Protein AF-A0A6N9HP52-F1 (afdb_monomer_lite)

Organism: NCBI:txid2692179

pLDDT: mean 75.64, std 19.95, range [40.44, 95.75]

Secondary structure (DSSP, 8-state):
-------------SS-TTSHHHHHHHHHHHHHHHHHHHHHTT-HHHHHHHHHHHHHHHHT-

Radius of gyration: 19.83 Å; chains: 1; bounding box: 34×42×47 Å

Sequence (61 aa):
MKKSVATFLFAVGVGMTFNVSAGTCQYYCIKALKWCLQDAGDDMEKQADCYTAQDDCMTSC

Foldseek 3Di:
DDDDDDPPPPPDDPDDPPCVPLVVQLVVLVVQLVVQCVVCPPPPVSNVVSVVSSVVSNVVD

Structure (mmCIF, N/CA/C/O backbone):
data_AF-A0A6N9HP52-F1
#
_entry.id   AF-A0A6N9HP52-F1
#
loop_
_atom_site.group_PDB
_atom_site.id
_atom_site.type_symbol
_atom_site.label_atom_id
_atom_site.label_alt_id
_atom_site.label_comp_id
_atom_site.label_asym_id
_atom_site.label_entity_id
_atom_site.label_seq_id
_atom_site.pdbx_PDB_ins_code
_atom_site.Cartn_x
_atom_site.Cartn_y
_atom_site.Cartn_z
_atom_site.occupancy
_atom_site.B_iso_or_equiv
_atom_site.auth_seq_id
_atom_site.auth_comp_id
_atom_site.auth_asym_id
_atom_site.auth_atom_id
_atom_site.pdbx_PDB_model_num
ATOM 1 N N . MET A 1 1 ? -25.070 37.924 -34.126 1.00 40.44 1 MET A N 1
ATOM 2 C CA . MET A 1 1 ? -24.494 37.280 -32.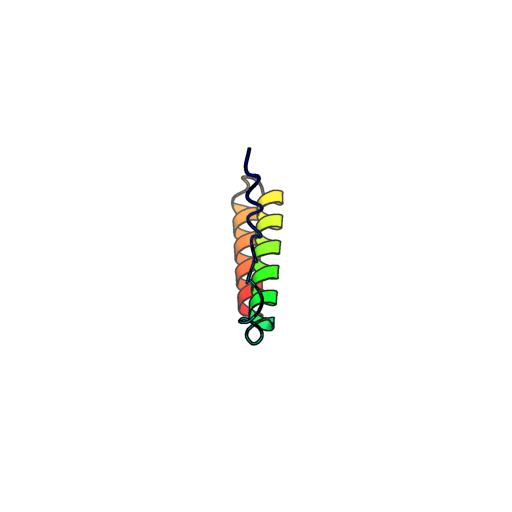924 1.00 40.44 1 MET A CA 1
ATOM 3 C C . MET A 1 1 ? -23.407 36.322 -33.401 1.00 40.44 1 MET A C 1
ATOM 5 O O . MET A 1 1 ? -23.729 35.346 -34.067 1.00 40.44 1 MET A O 1
ATOM 9 N N . LYS A 1 2 ? -22.129 36.673 -33.212 1.00 43.22 2 LYS A N 1
ATOM 10 C CA . LYS A 1 2 ? -20.974 35.896 -33.699 1.00 43.22 2 LYS A CA 1
ATOM 11 C C . LYS A 1 2 ? -20.757 34.700 -32.765 1.00 43.22 2 LYS A C 1
ATOM 13 O O . LYS A 1 2 ? -20.478 34.902 -31.589 1.00 43.22 2 LYS A O 1
ATOM 18 N N . LYS A 1 3 ? -20.934 33.475 -33.266 1.00 50.31 3 LYS A N 1
ATOM 19 C CA . LYS A 1 3 ? -20.634 32.242 -32.526 1.00 50.31 3 LYS A CA 1
ATOM 20 C C . LYS A 1 3 ? -19.160 31.900 -32.737 1.00 50.31 3 LYS A C 1
ATOM 22 O O . LYS A 1 3 ? -18.793 31.401 -33.795 1.00 50.31 3 LYS A O 1
ATOM 27 N N . SER A 1 4 ? -18.325 32.210 -31.752 1.00 52.50 4 SER A N 1
ATOM 28 C CA . SER A 1 4 ? -16.925 31.786 -31.720 1.00 52.50 4 SER A CA 1
ATOM 29 C C . SER A 1 4 ? -16.861 30.344 -31.221 1.00 52.50 4 SER A C 1
ATOM 31 O O . SER A 1 4 ? -17.129 30.079 -30.053 1.00 52.50 4 SER A O 1
ATOM 33 N N . VAL A 1 5 ? -16.539 29.410 -32.114 1.00 55.16 5 VAL A N 1
ATOM 34 C CA . VAL A 1 5 ? -16.218 28.025 -31.756 1.00 55.16 5 VAL A CA 1
ATOM 35 C C . VAL A 1 5 ? -14.743 27.996 -31.366 1.00 55.16 5 VAL A C 1
ATOM 37 O O . VAL A 1 5 ? -13.867 28.066 -32.223 1.00 55.16 5 VAL A O 1
ATOM 40 N N . ALA A 1 6 ? -14.469 27.959 -30.063 1.00 53.12 6 ALA A N 1
ATOM 41 C CA . ALA A 1 6 ? -13.132 27.712 -29.542 1.00 53.12 6 ALA A CA 1
ATOM 42 C C . ALA A 1 6 ? -12.887 26.197 -29.544 1.00 53.12 6 ALA A C 1
ATOM 44 O O . ALA A 1 6 ? -13.336 25.477 -28.655 1.00 53.12 6 ALA A O 1
ATOM 45 N N . THR A 1 7 ? -12.210 25.710 -30.581 1.00 59.06 7 THR A N 1
ATOM 46 C CA . THR A 1 7 ? -11.678 24.347 -30.635 1.00 59.06 7 THR A CA 1
ATOM 47 C C . THR A 1 7 ? -10.545 24.238 -29.618 1.00 59.06 7 THR A C 1
ATOM 49 O O . THR A 1 7 ? -9.420 24.660 -29.881 1.00 59.06 7 THR A O 1
ATOM 52 N N . PHE A 1 8 ? -10.839 23.688 -28.441 1.00 54.69 8 PHE A N 1
ATOM 53 C CA . PHE A 1 8 ? -9.816 23.281 -27.484 1.00 54.69 8 PHE A CA 1
ATOM 54 C C . PHE A 1 8 ? -9.100 22.046 -28.035 1.00 54.69 8 PHE A C 1
ATOM 56 O O . PHE A 1 8 ? -9.527 20.908 -27.847 1.00 54.69 8 PHE A O 1
ATOM 63 N N . LEU A 1 9 ? -8.013 22.291 -28.764 1.00 55.22 9 LEU A N 1
ATOM 64 C CA . LEU A 1 9 ? -6.994 21.298 -29.078 1.00 55.22 9 LEU A CA 1
ATOM 65 C C . LEU A 1 9 ? -6.318 20.895 -27.762 1.00 55.22 9 LEU A C 1
ATOM 67 O O . LEU A 1 9 ? -5.368 21.537 -27.3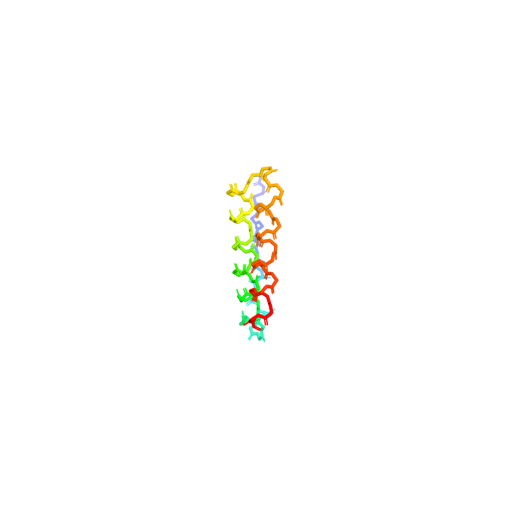16 1.00 55.22 9 LEU A O 1
ATOM 71 N N . PHE A 1 10 ? -6.828 19.840 -27.127 1.00 48.44 10 PHE A N 1
ATOM 72 C CA . PHE A 1 10 ? -6.127 19.135 -26.058 1.00 48.44 10 PHE A CA 1
ATOM 73 C C . PHE A 1 10 ? -4.891 18.453 -26.654 1.00 48.44 10 PHE A C 1
ATOM 75 O O . PHE A 1 10 ? -4.900 17.278 -27.013 1.00 48.44 10 PHE A O 1
ATOM 82 N N . ALA A 1 11 ? -3.814 19.224 -26.778 1.00 53.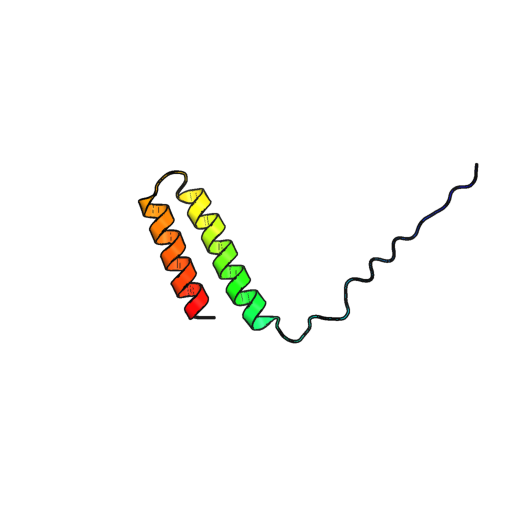91 11 ALA A N 1
ATOM 83 C CA . ALA A 1 11 ? -2.465 18.722 -26.959 1.00 53.91 11 ALA A CA 1
ATOM 84 C C . ALA A 1 11 ? -2.004 18.084 -25.639 1.00 53.91 11 ALA A C 1
ATOM 86 O O . ALA A 1 11 ? -1.285 18.692 -24.852 1.00 53.91 11 ALA A O 1
ATOM 87 N N . VAL A 1 12 ? -2.458 16.861 -25.370 1.00 54.94 12 VAL A N 1
ATOM 88 C CA . VAL A 1 12 ? -1.935 16.034 -24.278 1.00 54.94 12 VAL A CA 1
ATOM 89 C C . VAL A 1 12 ? -1.692 14.649 -24.847 1.00 54.94 12 VAL A C 1
ATOM 91 O O . VAL A 1 12 ? -2.585 13.810 -24.866 1.00 54.94 12 VAL A O 1
ATOM 94 N N . GLY A 1 13 ? -0.501 14.413 -25.388 1.00 49.94 13 GLY A N 1
ATOM 95 C CA . GLY A 1 13 ? -0.226 13.088 -25.933 1.00 49.94 13 GLY A CA 1
ATOM 96 C C . GLY A 1 13 ? 1.101 12.893 -26.637 1.00 49.94 13 GLY A C 1
ATOM 97 O O . GLY A 1 13 ? 1.171 12.028 -27.495 1.00 49.94 13 GLY A O 1
ATOM 98 N N . VAL A 1 14 ? 2.148 13.664 -26.335 1.00 52.12 14 VAL A N 1
ATOM 99 C CA . VAL A 1 14 ? 3.489 13.340 -26.847 1.00 52.12 14 VAL A CA 1
ATOM 100 C C . VAL A 1 14 ? 4.532 13.688 -25.794 1.00 52.12 14 VAL A C 1
ATOM 102 O O . VAL A 1 14 ? 5.145 14.748 -25.830 1.00 52.12 14 VAL A O 1
ATOM 105 N N . GLY A 1 15 ? 4.710 12.810 -24.812 1.00 44.12 15 GLY A N 1
ATOM 106 C CA . GLY A 1 15 ? 5.822 12.952 -23.877 1.00 44.12 15 GLY A CA 1
ATOM 107 C C . GLY A 1 15 ? 5.625 12.218 -22.569 1.00 44.12 15 GLY A C 1
ATOM 108 O O . GLY A 1 15 ? 5.568 12.875 -21.543 1.00 44.12 15 GLY A O 1
ATOM 109 N N . MET A 1 16 ? 5.493 10.886 -22.588 1.00 46.47 16 MET A N 1
ATOM 110 C CA . MET A 1 16 ? 5.686 10.059 -21.382 1.00 46.47 16 MET A CA 1
ATOM 111 C C . MET A 1 16 ? 5.795 8.551 -21.706 1.00 46.47 16 MET A C 1
ATOM 113 O O . MET A 1 16 ? 5.298 7.707 -20.974 1.00 46.47 16 MET A O 1
ATOM 117 N N . THR A 1 17 ? 6.459 8.172 -22.803 1.00 51.69 17 THR A N 1
ATOM 118 C CA . THR A 1 17 ? 6.563 6.757 -23.238 1.00 51.69 17 THR A CA 1
ATOM 119 C C . THR A 1 17 ? 7.885 6.096 -22.831 1.00 51.69 17 THR A C 1
ATOM 121 O O . THR A 1 17 ? 8.399 5.268 -23.566 1.00 51.69 17 THR A O 1
ATOM 124 N N . PHE A 1 18 ? 8.471 6.442 -21.677 1.00 42.75 18 PHE A N 1
ATOM 125 C CA . PHE A 1 18 ? 9.696 5.764 -21.199 1.00 42.75 18 PHE A CA 1
ATOM 126 C C . PHE A 1 18 ? 9.761 5.513 -19.682 1.00 42.75 18 PHE A C 1
ATOM 128 O O . PHE A 1 18 ? 10.803 5.111 -19.184 1.00 42.75 18 PHE A O 1
ATOM 135 N N . ASN A 1 19 ? 8.658 5.692 -18.939 1.00 46.62 19 ASN A N 1
ATOM 136 C CA . ASN A 1 19 ? 8.609 5.382 -17.496 1.00 46.62 19 ASN A CA 1
ATOM 137 C C . ASN A 1 19 ? 7.313 4.660 -17.073 1.00 46.62 19 ASN A C 1
ATOM 139 O O . ASN A 1 19 ? 6.864 4.744 -15.932 1.00 46.62 19 ASN A O 1
ATOM 143 N N . VAL A 1 20 ? 6.659 3.989 -18.026 1.00 50.28 20 VAL A N 1
ATOM 144 C CA . VAL A 1 20 ? 5.308 3.437 -17.840 1.00 50.28 20 VAL A CA 1
ATOM 145 C C . VAL A 1 20 ? 5.316 2.245 -16.878 1.00 50.28 20 VAL A C 1
ATOM 147 O O . VAL A 1 20 ? 4.386 2.117 -16.097 1.00 50.28 20 VAL A O 1
ATOM 150 N N . SER A 1 21 ? 6.375 1.429 -16.853 1.00 51.47 21 SER A N 1
ATOM 151 C CA . SER A 1 21 ? 6.419 0.206 -16.036 1.00 51.47 21 SER A CA 1
ATOM 152 C C . SER A 1 21 ? 6.527 0.485 -14.529 1.00 51.47 21 SER A C 1
ATOM 154 O O . SER A 1 21 ? 5.739 -0.051 -13.749 1.00 51.47 21 SER A O 1
ATOM 156 N N . ALA A 1 22 ? 7.422 1.394 -14.122 1.00 51.75 22 ALA A N 1
ATOM 157 C CA . ALA A 1 22 ? 7.541 1.825 -12.726 1.00 51.75 22 ALA A CA 1
ATOM 158 C C . ALA A 1 22 ? 6.303 2.625 -12.280 1.00 51.75 22 ALA A C 1
ATOM 160 O O . ALA A 1 22 ? 5.768 2.405 -11.194 1.00 51.75 22 ALA A O 1
ATOM 161 N N . GLY A 1 23 ? 5.774 3.479 -13.168 1.00 59.00 23 GLY A N 1
ATOM 162 C CA . GLY A 1 23 ? 4.535 4.215 -12.922 1.00 59.00 23 GLY A CA 1
ATOM 163 C C . GLY A 1 23 ? 3.321 3.301 -12.738 1.00 59.00 23 GLY A C 1
ATOM 164 O O . GLY A 1 23 ? 2.477 3.591 -11.896 1.00 59.00 23 GLY A O 1
ATOM 165 N N . THR A 1 24 ? 3.235 2.179 -13.464 1.00 76.50 24 THR A N 1
ATOM 166 C CA . THR A 1 24 ? 2.130 1.222 -13.302 1.00 76.50 24 THR A CA 1
ATOM 167 C C . THR A 1 24 ? 2.201 0.451 -11.995 1.00 76.50 24 THR A C 1
ATOM 169 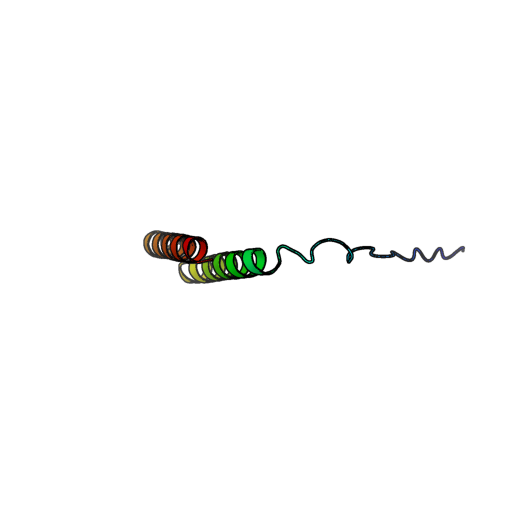O O . THR A 1 24 ? 1.168 0.314 -11.344 1.00 76.50 24 THR A O 1
ATOM 172 N N . CYS A 1 25 ? 3.380 -0.019 -11.579 1.00 82.56 25 CYS A N 1
ATOM 173 C CA . CYS A 1 25 ? 3.483 -0.782 -10.338 1.00 82.56 25 CYS A CA 1
ATOM 174 C C . CYS A 1 25 ? 3.150 0.097 -9.124 1.00 82.56 25 CYS A C 1
ATOM 176 O O . CYS A 1 25 ? 2.225 -0.213 -8.369 1.00 82.56 25 CYS A O 1
ATOM 178 N N . GLN A 1 26 ? 3.769 1.279 -9.035 1.00 86.81 26 GLN A N 1
ATOM 179 C CA . GLN A 1 26 ? 3.456 2.255 -7.989 1.00 86.81 26 GLN A CA 1
ATOM 180 C C . GLN A 1 26 ? 1.981 2.694 -8.028 1.00 86.81 26 GLN A C 1
ATOM 182 O O . GLN A 1 26 ? 1.341 2.831 -6.983 1.00 86.81 26 GLN A O 1
ATOM 187 N N . TYR A 1 27 ? 1.404 2.865 -9.225 1.00 86.81 27 TYR A N 1
ATOM 188 C CA . TYR A 1 27 ? -0.019 3.170 -9.385 1.00 86.81 27 TYR A CA 1
ATOM 189 C C . TYR A 1 27 ? -0.912 2.097 -8.754 1.00 86.81 27 TYR A C 1
ATOM 191 O O . TYR A 1 27 ? -1.830 2.448 -8.008 1.00 86.81 27 TYR A O 1
ATOM 199 N N . TYR A 1 28 ? -0.646 0.811 -9.008 1.00 88.00 28 TYR A N 1
ATOM 200 C CA . TYR A 1 28 ? -1.429 -0.283 -8.431 1.00 88.00 28 TYR A CA 1
ATOM 201 C C . TYR A 1 28 ? -1.250 -0.390 -6.913 1.00 88.00 28 TYR A C 1
ATOM 203 O O . TYR A 1 28 ? -2.256 -0.563 -6.223 1.00 88.00 28 TYR A O 1
ATOM 211 N N . CYS A 1 29 ? -0.040 -0.182 -6.380 1.00 91.00 29 CYS A N 1
ATOM 212 C CA . CYS A 1 29 ? 0.192 -0.157 -4.931 1.00 91.00 29 CYS A CA 1
ATOM 213 C C . CYS A 1 29 ? -0.614 0.958 -4.239 1.00 91.00 29 CYS A C 1
ATOM 215 O O . CYS A 1 29 ? -1.287 0.723 -3.236 1.00 91.00 29 CYS A O 1
ATOM 217 N N . ILE A 1 30 ? -0.636 2.170 -4.808 1.00 91.00 30 ILE A N 1
ATOM 218 C CA . ILE A 1 3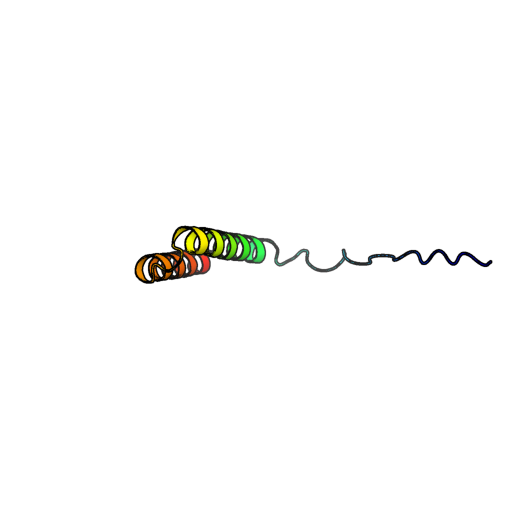0 ? -1.435 3.288 -4.274 1.00 91.00 30 ILE A CA 1
ATOM 219 C C . ILE A 1 30 ? -2.941 3.003 -4.387 1.00 91.00 30 ILE A C 1
ATOM 221 O O . ILE A 1 30 ? -3.719 3.352 -3.495 1.00 91.00 30 ILE A O 1
ATOM 225 N N . LYS A 1 31 ? -3.380 2.377 -5.484 1.00 92.06 31 LYS A N 1
ATOM 226 C CA . LYS A 1 31 ? -4.780 1.970 -5.681 1.00 92.06 31 LYS A CA 1
ATOM 227 C C . LYS A 1 31 ? -5.215 0.951 -4.626 1.00 92.06 31 LYS A C 1
ATOM 229 O O . LYS A 1 31 ? -6.297 1.114 -4.064 1.00 92.06 31 LYS A O 1
ATOM 234 N N . ALA A 1 32 ? -4.372 -0.043 -4.350 1.00 89.56 32 ALA A N 1
ATOM 235 C CA . ALA A 1 32 ? -4.602 -1.057 -3.329 1.00 89.56 32 ALA A CA 1
ATOM 236 C C . ALA A 1 32 ? -4.669 -0.439 -1.926 1.00 89.56 32 ALA A C 1
ATOM 238 O O . ALA A 1 32 ? -5.628 -0.710 -1.205 1.00 89.56 32 ALA A O 1
ATOM 239 N N . LEU A 1 33 ? -3.747 0.475 -1.586 1.00 92.75 33 LEU A N 1
ATOM 240 C CA . LEU A 1 33 ? -3.798 1.219 -0.322 1.00 92.75 33 LEU A CA 1
ATOM 241 C C . LEU A 1 33 ? -5.149 1.921 -0.146 1.00 92.75 33 LEU A C 1
ATOM 243 O O . LEU A 1 33 ? -5.783 1.783 0.892 1.00 92.75 33 LEU A O 1
ATOM 247 N N . LYS A 1 34 ? -5.618 2.661 -1.159 1.00 92.50 34 LYS A N 1
ATOM 248 C CA . LYS A 1 34 ? -6.891 3.396 -1.062 1.00 92.50 34 LYS A CA 1
ATOM 249 C C . LYS A 1 34 ? -8.082 2.480 -0.798 1.00 92.50 34 LYS A C 1
ATOM 251 O O . LYS A 1 34 ? -8.973 2.864 -0.050 1.00 92.50 34 LYS A O 1
ATOM 256 N N . TRP A 1 35 ? -8.114 1.308 -1.428 1.00 92.81 35 TRP A N 1
ATOM 257 C CA . TRP A 1 35 ? -9.183 0.331 -1.217 1.00 92.81 35 TRP A CA 1
ATOM 258 C C . TRP A 1 35 ? -9.099 -0.286 0.177 1.00 92.81 35 TRP A C 1
ATOM 260 O O . TRP A 1 35 ? -10.115 -0.398 0.852 1.00 92.81 35 TRP A O 1
ATOM 270 N N . CYS A 1 36 ? -7.886 -0.596 0.631 1.00 93.00 36 CYS A N 1
ATOM 271 C CA . CYS A 1 36 ? -7.640 -1.122 1.965 1.00 93.00 36 CYS A CA 1
ATOM 272 C C . CYS A 1 36 ? -8.036 -0.112 3.057 1.00 93.00 36 CYS A C 1
ATOM 274 O O . CYS A 1 36 ? -8.775 -0.461 3.967 1.00 93.00 36 CYS A O 1
ATOM 276 N N . LEU A 1 37 ? -7.657 1.165 2.923 1.00 94.44 37 LEU A N 1
ATOM 277 C CA . LEU A 1 37 ? -8.055 2.223 3.862 1.00 94.44 37 LEU A CA 1
ATOM 278 C C . LEU A 1 37 ? -9.573 2.461 3.874 1.00 94.44 37 LEU A C 1
ATOM 280 O O . LEU A 1 37 ? -10.136 2.773 4.918 1.00 94.44 37 LEU A O 1
ATOM 284 N N . GLN A 1 38 ? -10.246 2.314 2.728 1.00 94.38 38 GLN A N 1
ATOM 285 C CA . GLN A 1 38 ? -11.708 2.401 2.667 1.00 94.38 38 GLN A CA 1
ATOM 286 C C . GLN A 1 38 ? -12.395 1.249 3.409 1.00 94.38 38 GLN A C 1
ATOM 288 O O . GLN A 1 38 ? -13.415 1.487 4.048 1.00 94.38 38 GLN A O 1
ATOM 293 N N . ASP A 1 39 ? -11.847 0.034 3.334 1.00 93.50 39 ASP A N 1
ATOM 294 C CA . ASP A 1 39 ? -12.358 -1.132 4.066 1.00 93.50 39 ASP A CA 1
ATOM 295 C C . ASP A 1 39 ? -12.033 -1.059 5.569 1.00 93.50 39 ASP A C 1
ATOM 297 O O . ASP A 1 39 ? -12.871 -1.377 6.412 1.00 93.50 39 ASP A O 1
ATOM 301 N N . ALA A 1 40 ? -10.841 -0.561 5.909 1.00 93.81 40 ALA A N 1
ATOM 302 C CA . ALA A 1 40 ? -10.401 -0.351 7.284 1.00 93.81 40 ALA A CA 1
ATOM 303 C C . ALA A 1 40 ? -11.257 0.690 8.030 1.00 93.81 40 ALA A C 1
ATOM 305 O O . ALA A 1 40 ? -11.463 0.564 9.238 1.00 93.81 40 ALA A O 1
ATOM 306 N N . GLY A 1 41 ? -11.774 1.710 7.335 1.00 93.94 41 GLY A N 1
ATOM 307 C CA . GLY A 1 41 ? -12.534 2.790 7.966 1.00 93.94 41 GLY A CA 1
ATOM 308 C C . GLY A 1 41 ? -11.675 3.531 8.992 1.00 93.94 41 GLY A C 1
ATOM 309 O O . GLY A 1 41 ? -10.559 3.925 8.673 1.00 93.94 41 GLY A O 1
ATOM 310 N N . ASP A 1 42 ? -12.165 3.691 10.223 1.00 93.50 42 ASP A N 1
ATOM 311 C CA . ASP A 1 42 ? -11.442 4.348 11.328 1.00 93.50 42 ASP A CA 1
ATOM 312 C C . ASP A 1 42 ? -10.593 3.380 12.183 1.00 93.50 42 ASP A C 1
ATOM 314 O O . ASP A 1 42 ? -10.047 3.768 13.219 1.00 93.50 42 ASP A O 1
ATOM 318 N N . ASP A 1 43 ? -10.480 2.111 11.780 1.00 95.25 43 ASP A N 1
ATOM 319 C CA . ASP A 1 43 ? -9.673 1.114 12.486 1.00 95.25 43 ASP A CA 1
ATOM 320 C C . ASP A 1 43 ? -8.177 1.348 12.224 1.00 95.25 43 ASP A C 1
ATOM 322 O O . ASP A 1 43 ? -7.643 1.013 11.165 1.00 95.25 43 ASP A O 1
ATOM 326 N N . MET A 1 44 ? -7.496 1.955 13.199 1.00 91.62 44 MET A N 1
ATOM 327 C CA . MET A 1 44 ? -6.084 2.326 13.083 1.00 91.62 44 MET A CA 1
ATOM 328 C C . MET A 1 44 ? -5.146 1.125 12.909 1.00 91.62 44 MET A C 1
ATOM 330 O O . MET A 1 44 ? -4.106 1.277 12.271 1.00 91.62 44 MET A O 1
ATOM 334 N N . GLU A 1 45 ? -5.496 -0.050 13.439 1.00 92.75 45 GLU A N 1
ATOM 335 C CA . GLU A 1 45 ? -4.670 -1.255 13.298 1.00 92.75 45 GLU A CA 1
ATOM 336 C C . GLU A 1 45 ? -4.721 -1.754 11.852 1.00 92.75 45 GLU A C 1
ATOM 338 O O . GLU A 1 45 ? -3.686 -1.913 11.204 1.00 92.75 45 GLU A O 1
ATOM 343 N N . LYS A 1 46 ? -5.927 -1.835 11.282 1.00 90.88 46 LYS A N 1
ATOM 344 C CA . LYS A 1 46 ? -6.101 -2.186 9.866 1.00 90.88 46 LYS A CA 1
ATOM 345 C C . LYS A 1 46 ? -5.491 -1.158 8.924 1.00 90.88 46 LYS A C 1
ATOM 347 O O . LYS A 1 46 ? -4.924 -1.529 7.901 1.00 90.88 46 LYS A O 1
ATOM 352 N N . GLN A 1 47 ? -5.587 0.134 9.243 1.00 92.62 47 GLN A N 1
ATOM 353 C CA . GLN A 1 47 ? -4.922 1.159 8.440 1.00 92.62 47 GLN A CA 1
ATOM 354 C C . GLN A 1 47 ? -3.400 0.974 8.447 1.00 92.62 47 GLN A C 1
ATOM 356 O O . GLN A 1 47 ? -2.784 1.109 7.390 1.00 92.62 47 GLN A O 1
ATOM 361 N N . ALA A 1 48 ? -2.797 0.647 9.596 1.00 94.62 48 ALA A N 1
ATOM 362 C CA . ALA A 1 48 ? -1.365 0.367 9.685 1.00 94.62 48 ALA A CA 1
ATOM 363 C C . ALA A 1 48 ? -0.967 -0.819 8.792 1.00 94.62 48 ALA A C 1
ATOM 365 O O . ALA A 1 48 ? -0.033 -0.681 7.999 1.00 94.62 48 ALA A O 1
ATOM 366 N N . ASP A 1 49 ? -1.737 -1.911 8.819 1.00 94.06 49 ASP A N 1
ATOM 367 C CA . ASP A 1 49 ? -1.528 -3.062 7.930 1.00 94.06 49 ASP A CA 1
ATOM 368 C C . ASP A 1 49 ? -1.607 -2.667 6.445 1.00 94.06 49 ASP A C 1
ATOM 370 O O . ASP A 1 49 ? -0.783 -3.095 5.633 1.00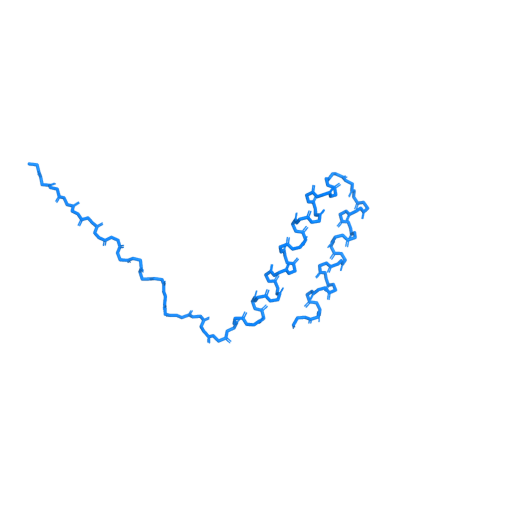 94.06 49 ASP A O 1
ATOM 374 N N . CYS A 1 50 ? -2.553 -1.793 6.076 1.00 93.81 50 CYS A N 1
ATOM 375 C CA . CYS A 1 50 ? -2.669 -1.276 4.712 1.00 93.81 50 CYS A CA 1
ATOM 376 C C . CYS A 1 50 ? -1.424 -0.489 4.269 1.00 93.81 50 CYS A C 1
ATOM 378 O O . CYS A 1 50 ? -1.003 -0.604 3.114 1.00 93.81 50 CYS A O 1
ATOM 380 N N . TYR A 1 51 ? -0.837 0.316 5.162 1.00 94.06 51 TYR A N 1
ATOM 381 C CA . TYR A 1 51 ? 0.390 1.059 4.869 1.00 94.06 51 TYR A CA 1
ATOM 382 C C . TYR A 1 51 ? 1.608 0.137 4.769 1.00 94.06 51 TYR A C 1
ATOM 384 O O . TYR A 1 51 ? 2.411 0.314 3.854 1.00 94.06 51 TYR A O 1
ATOM 392 N N . THR A 1 52 ? 1.724 -0.880 5.627 1.00 95.75 52 THR A N 1
ATOM 393 C CA . THR A 1 52 ? 2.783 -1.896 5.515 1.00 95.75 52 THR A CA 1
ATOM 394 C C . THR A 1 52 ? 2.686 -2.654 4.191 1.00 95.75 52 THR A C 1
ATOM 396 O O . THR A 1 52 ? 3.676 -2.766 3.473 1.00 95.75 52 THR A O 1
ATOM 399 N N . ALA A 1 53 ? 1.483 -3.080 3.797 1.00 91.19 53 ALA A N 1
ATOM 400 C CA . ALA A 1 53 ? 1.264 -3.750 2.516 1.00 91.19 53 ALA A CA 1
ATOM 401 C C . ALA A 1 53 ? 1.590 -2.848 1.309 1.00 91.19 53 ALA A C 1
ATOM 403 O O . ALA A 1 53 ? 2.056 -3.330 0.273 1.00 91.19 53 ALA A O 1
ATOM 404 N N . GLN A 1 54 ? 1.354 -1.536 1.421 1.00 93.56 54 GLN A N 1
ATOM 405 C CA . GLN A 1 54 ? 1.772 -0.582 0.396 1.00 93.56 54 GLN A CA 1
ATOM 406 C C . GLN A 1 54 ? 3.298 -0.509 0.296 1.00 93.56 54 GLN A C 1
ATOM 408 O O . GLN A 1 54 ? 3.814 -0.518 -0.819 1.00 93.56 54 GLN A O 1
ATOM 413 N N . ASP A 1 55 ? 4.006 -0.418 1.419 1.00 92.88 55 ASP A N 1
ATOM 414 C CA . ASP A 1 55 ? 5.467 -0.303 1.445 1.00 92.88 55 ASP A CA 1
ATOM 415 C C . ASP A 1 55 ? 6.143 -1.544 0.840 1.00 92.88 55 ASP A C 1
ATOM 417 O O . ASP A 1 55 ? 6.991 -1.420 -0.048 1.00 92.88 55 ASP A O 1
ATOM 421 N N . ASP A 1 56 ? 5.662 -2.739 1.197 1.00 92.75 56 ASP A N 1
ATOM 422 C CA . ASP A 1 56 ? 6.106 -4.006 0.602 1.00 92.75 56 ASP A CA 1
ATOM 423 C C . ASP A 1 56 ? 5.855 -4.044 -0.915 1.00 92.75 56 ASP A C 1
ATOM 425 O O . ASP A 1 56 ? 6.716 -4.456 -1.702 1.00 92.75 56 ASP A O 1
ATOM 429 N N . CYS A 1 57 ? 4.681 -3.570 -1.348 1.00 88.94 57 CYS A N 1
ATOM 430 C CA . CYS A 1 57 ? 4.329 -3.465 -2.762 1.00 88.94 57 CYS A CA 1
ATOM 431 C C . CYS A 1 57 ? 5.263 -2.497 -3.501 1.00 88.94 57 CYS A C 1
ATOM 433 O O . CYS A 1 57 ? 5.780 -2.835 -4.562 1.00 88.94 57 CYS A O 1
ATOM 435 N N . MET A 1 58 ? 5.533 -1.323 -2.923 1.00 88.62 58 MET A N 1
ATOM 436 C CA . MET A 1 58 ? 6.409 -0.300 -3.505 1.00 88.62 58 MET A CA 1
ATOM 437 C C . MET A 1 58 ? 7.873 -0.749 -3.555 1.00 88.62 58 MET A C 1
ATOM 439 O O . MET A 1 58 ? 8.576 -0.410 -4.506 1.00 88.62 58 MET A O 1
ATOM 443 N N . THR A 1 59 ? 8.319 -1.532 -2.573 1.00 88.00 59 THR A N 1
ATOM 444 C CA . THR A 1 59 ? 9.656 -2.145 -2.540 1.00 88.00 59 THR A CA 1
ATOM 445 C C . THR A 1 59 ? 9.828 -3.211 -3.627 1.00 88.00 59 THR A C 1
ATOM 447 O O . THR A 1 59 ? 10.940 -3.446 -4.098 1.00 88.00 59 THR A O 1
ATOM 450 N N . SER A 1 60 ? 8.730 -3.832 -4.062 1.00 80.88 60 SER A N 1
ATOM 451 C CA . SER A 1 60 ? 8.727 -4.922 -5.046 1.00 80.88 60 SER A CA 1
ATOM 452 C C . SER A 1 60 ? 8.624 -4.470 -6.520 1.00 80.88 60 SER A C 1
ATOM 454 O O . SER A 1 60 ? 8.571 -5.335 -7.394 1.00 80.88 60 SER A O 1
ATOM 456 N N . CYS A 1 61 ? 8.560 -3.162 -6.808 1.00 75.75 61 CYS A N 1
ATOM 457 C CA . CYS A 1 61 ? 8.183 -2.592 -8.121 1.00 75.75 61 CYS A CA 1
ATOM 458 C C . CYS A 1 61 ? 9.288 -2.389 -9.195 1.00 75.75 61 CYS A C 1
ATOM 460 O O . CYS A 1 61 ? 10.347 -1.816 -8.878 1.00 75.75 61 CYS A O 1
#